Protein AF-A0A832GG91-F1 (afdb_monomer)

Solvent-accessible surface area (backbone atoms only — not comparable to full-atom values): 10116 Å² total; per-residue (Å²): 111,70,68,55,47,52,51,25,51,57,49,51,43,68,73,64,73,60,94,61,96,44,76,65,46,54,53,52,40,51,53,52,28,50,75,66,40,87,62,73,61,72,77,40,52,59,66,40,55,54,47,50,43,92,76,73,43,61,45,60,70,67,46,59,75,68,55,59,96,69,66,67,84,49,48,40,66,34,36,46,71,49,62,41,89,87,80,67,51,49,42,58,61,51,51,50,30,49,70,70,72,65,59,45,76,65,44,57,63,59,48,61,80,40,52,47,79,42,45,42,71,53,51,58,47,35,45,74,71,54,44,28,42,78,54,87,94,41,39,30,58,63,48,78,77,38,44,40,90,98,78,42,80,53,56,100,84,59,79,73,88,70,74,84,84,84,129

Mean predicted aligned error: 11.35 Å

pLDDT: mean 84.92, std 13.73, range [31.11, 96.38]

Foldseek 3Di:
DVVLLVVLVVVLCVVVVDDDPDPVSVVSSVVSSLVPPPCNCVLVCCVAAVVCVVVVRHNVPSSVVPDDPDDCVQKAKEFEWDQDPVPRDTLVVLLVCLLVVNDDPVSVVVSVVRIDMDGPVVLVVCVVVVQWDDRDPHIYGDDPQQQDPPPGGDDPVDDPPDPDDDD

Secondary structure (DSSP, 8-state):
-HHHHHHHHHHHHHHHSS---SHHHHHHHHHHHHHH-TTTTTT-HIIIIITTGGGT---HHHHHHH--SS-GGGEEEEEPP-B-TTT--BHHHHHHHHHTT---HHHHHHHGGGEEEEEHHHHHHHHHTTSEEEETTEEEE-SGGGEETTTEE--TTS--SS-----

Sequence (167 aa):
MLRKAADATAELLRTRGELRLDPEFYTDYFTAYYRRINTFDAANFQERLVHGAEEFSFAFRSFADEFRIVDE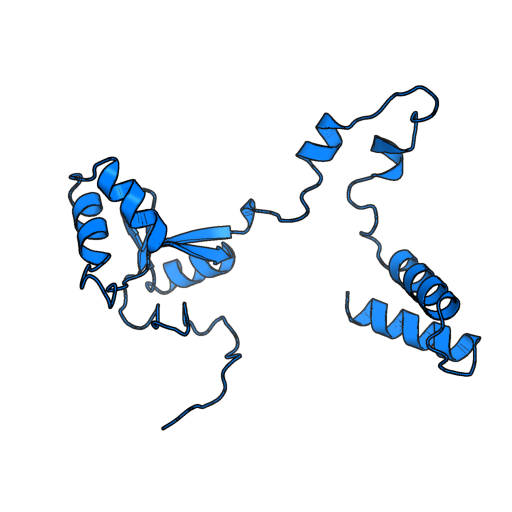RVHESVVVWYTDPVTGFDSRTLIEEIRCGRDTYKTWRMLQRYVVTLYRSEVEQLARSGYIERCGSLWVQAIEQLYVPGVGVQFDGQGSWFGDFVV

Radius of gyration: 24.22 Å; Cα contacts (8 Å, |Δi|>4): 155; chains: 1; bounding box: 61×37×61 Å

Structure (mmCIF, N/CA/C/O backbone):
data_AF-A0A832GG91-F1
#
_entry.id   AF-A0A832GG91-F1
#
loop_
_atom_site.group_PDB
_atom_site.id
_atom_site.type_symbol
_atom_site.label_atom_id
_atom_site.label_alt_id
_atom_site.label_comp_id
_atom_site.label_asym_id
_atom_site.label_entity_id
_atom_site.label_seq_id
_atom_site.pdbx_PDB_ins_code
_atom_site.Cartn_x
_atom_site.Cartn_y
_atom_site.Cartn_z
_atom_site.occupancy
_atom_site.B_iso_or_equiv
_atom_site.auth_seq_id
_atom_site.auth_comp_id
_atom_site.auth_asym_id
_atom_site.auth_atom_id
_atom_site.pdbx_PDB_model_num
ATOM 1 N N . MET A 1 1 ? -9.955 -9.566 12.333 1.00 68.69 1 MET A N 1
ATOM 2 C CA . MET A 1 1 ? -10.842 -8.394 12.509 1.00 68.69 1 MET A CA 1
ATOM 3 C C . MET A 1 1 ? -12.298 -8.721 12.180 1.00 68.69 1 MET A C 1
ATOM 5 O O . MET A 1 1 ? -13.129 -8.584 13.065 1.00 68.69 1 MET A O 1
ATOM 9 N N . LEU A 1 2 ? -12.601 -9.264 10.992 1.00 81.81 2 LEU A N 1
ATOM 10 C CA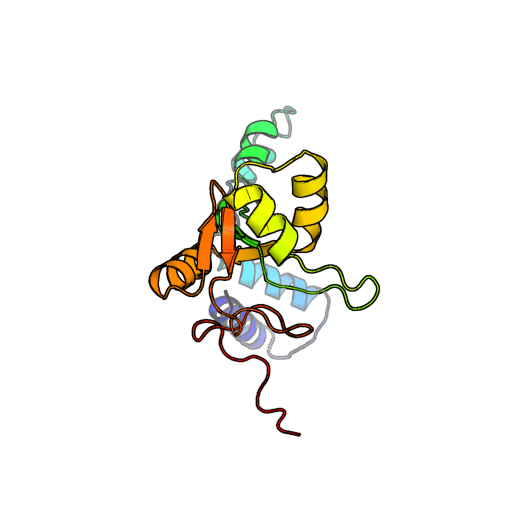 . LEU A 1 2 ? -13.981 -9.525 10.534 1.00 81.81 2 LEU A CA 1
ATOM 11 C C . LEU A 1 2 ? -14.844 -10.391 11.473 1.00 81.81 2 LEU A C 1
ATOM 13 O O . LEU A 1 2 ? -15.999 -10.063 11.711 1.00 81.81 2 LEU A O 1
ATOM 17 N N . ARG A 1 3 ? -14.283 -11.446 12.081 1.00 86.25 3 ARG A N 1
ATOM 18 C CA . ARG A 1 3 ? -15.021 -12.274 13.056 1.00 86.25 3 ARG A CA 1
ATOM 19 C C . ARG A 1 3 ? -15.479 -11.473 14.282 1.00 86.25 3 ARG A C 1
ATOM 21 O O . ARG A 1 3 ? -16.630 -11.556 14.673 1.00 86.25 3 ARG A O 1
ATOM 28 N N . LYS A 1 4 ? -14.596 -10.629 14.826 1.00 87.06 4 LYS A N 1
ATOM 29 C CA . LYS A 1 4 ? -14.893 -9.790 15.998 1.00 87.06 4 LYS A CA 1
ATOM 30 C C . LYS A 1 4 ? -15.956 -8.730 15.695 1.00 87.06 4 LYS A C 1
ATOM 32 O O . LYS A 1 4 ? -16.721 -8.377 16.585 1.00 87.06 4 LYS A O 1
ATOM 37 N N . ALA A 1 5 ? -15.996 -8.239 14.455 1.00 86.75 5 ALA A N 1
ATOM 38 C CA . ALA A 1 5 ? -17.037 -7.331 13.980 1.00 86.75 5 ALA A CA 1
ATOM 39 C C . ALA A 1 5 ? -18.399 -8.038 13.951 1.00 86.75 5 ALA A C 1
ATOM 41 O O . ALA A 1 5 ? -19.352 -7.550 14.551 1.00 86.75 5 ALA A O 1
ATOM 42 N N . ALA A 1 6 ? -18.458 -9.233 13.351 1.00 89.56 6 ALA A N 1
ATOM 43 C CA . ALA A 1 6 ? -19.676 -10.041 13.312 1.00 89.56 6 ALA A CA 1
ATOM 44 C C . ALA A 1 6 ? -20.199 -10.379 14.720 1.00 89.56 6 ALA A C 1
ATOM 46 O O . ALA A 1 6 ? -21.392 -10.236 14.985 1.00 89.56 6 ALA A O 1
ATOM 47 N N . ASP A 1 7 ? -19.306 -10.749 15.642 1.00 90.44 7 ASP A N 1
ATOM 48 C CA . ASP A 1 7 ? -19.670 -11.054 17.030 1.00 90.44 7 ASP A CA 1
ATOM 49 C C . ASP A 1 7 ? -20.245 -9.828 17.762 1.00 90.44 7 ASP A C 1
ATOM 51 O O . ASP A 1 7 ? -21.229 -9.954 18.496 1.00 90.44 7 ASP A O 1
ATOM 55 N N . ALA A 1 8 ? -19.667 -8.638 17.546 1.00 90.25 8 ALA A N 1
ATOM 56 C CA . ALA A 1 8 ? -20.158 -7.388 18.128 1.00 90.25 8 ALA A CA 1
ATOM 57 C C . ALA A 1 8 ? -21.557 -7.025 17.601 1.00 90.25 8 ALA A C 1
ATOM 59 O O . ALA A 1 8 ? -22.431 -6.655 18.384 1.00 90.25 8 ALA A O 1
ATOM 60 N N . THR A 1 9 ? -21.810 -7.198 16.298 1.00 89.06 9 THR A N 1
ATOM 61 C CA . THR A 1 9 ? -23.151 -7.006 15.721 1.00 89.06 9 THR A CA 1
ATOM 62 C C . THR A 1 9 ? -24.154 -8.008 16.292 1.00 89.06 9 THR A C 1
ATOM 64 O O . THR A 1 9 ? -25.250 -7.622 16.696 1.00 89.06 9 THR A O 1
ATOM 67 N N . ALA A 1 10 ? -23.786 -9.291 16.368 1.00 89.44 10 ALA A N 1
ATOM 68 C CA . ALA A 1 10 ? -24.662 -10.346 16.874 1.00 89.44 10 ALA A CA 1
ATOM 69 C C . ALA A 1 10 ? -25.007 -10.168 18.361 1.00 89.44 10 ALA A C 1
ATOM 71 O O . ALA A 1 10 ? -26.099 -10.522 18.799 1.00 89.44 10 ALA A O 1
ATOM 72 N N . GLU A 1 11 ? -24.084 -9.650 19.170 1.00 88.81 11 GLU A N 1
ATOM 73 C CA . GLU A 1 11 ? -24.371 -9.251 20.548 1.00 88.81 11 GLU A CA 1
ATOM 74 C C . GLU A 1 11 ? -25.325 -8.057 20.611 1.00 88.81 11 GLU A C 1
ATOM 76 O O . GLU A 1 11 ? -26.329 -8.127 21.315 1.00 88.81 11 GLU A O 1
ATOM 81 N N . LEU A 1 12 ? -25.058 -6.990 19.854 1.00 90.06 12 LEU A N 1
ATOM 82 C CA . LEU A 1 12 ? -25.863 -5.771 19.920 1.00 90.06 12 LEU A CA 1
ATOM 83 C C . LEU A 1 12 ? -27.317 -6.015 19.492 1.00 90.06 12 LEU A C 1
ATOM 85 O O . LEU A 1 12 ? -28.244 -5.529 20.140 1.00 90.06 12 LEU A O 1
ATOM 89 N N . LEU A 1 13 ? -27.517 -6.839 18.459 1.00 89.62 13 LEU A N 1
ATOM 90 C CA . LEU A 1 13 ? -28.841 -7.271 18.009 1.00 89.62 13 LEU A CA 1
ATOM 91 C C . LEU A 1 13 ? -29.586 -8.090 19.070 1.00 89.62 13 LEU A C 1
ATOM 93 O O . LEU A 1 13 ? -30.786 -7.903 19.246 1.00 89.62 13 LEU A O 1
ATOM 97 N N . ARG A 1 14 ? -28.887 -8.965 19.807 1.00 87.06 14 ARG A N 1
ATOM 98 C CA . ARG A 1 14 ? -29.490 -9.738 20.907 1.00 87.06 14 ARG A CA 1
ATOM 99 C C . ARG A 1 14 ? -29.914 -8.850 22.075 1.00 87.06 14 ARG A C 1
ATOM 101 O O . ARG A 1 14 ? -30.919 -9.147 22.709 1.00 87.06 14 ARG A O 1
ATOM 108 N N . THR A 1 15 ? -29.168 -7.783 22.352 1.00 85.06 15 THR A N 1
ATOM 109 C CA . THR A 1 15 ? -29.445 -6.874 23.474 1.00 85.06 15 THR A CA 1
ATOM 110 C C . THR A 1 15 ? -30.546 -5.864 23.153 1.00 85.06 15 THR A C 1
ATOM 112 O O . THR A 1 15 ? -31.405 -5.619 23.994 1.00 85.06 15 THR A O 1
ATOM 115 N N . ARG A 1 16 ? -30.538 -5.271 21.949 1.00 82.06 16 ARG A N 1
ATOM 116 C CA . ARG A 1 16 ? -31.516 -4.241 21.548 1.00 82.06 16 ARG A CA 1
ATOM 117 C C . ARG A 1 16 ? -32.797 -4.813 20.930 1.00 82.06 16 ARG A C 1
ATOM 119 O O . ARG A 1 16 ? -33.813 -4.130 20.932 1.00 82.06 16 ARG A O 1
ATOM 126 N N . GLY A 1 17 ? -32.768 -6.031 20.387 1.00 78.69 17 GLY A N 1
ATOM 127 C CA . GLY A 1 17 ? -33.933 -6.700 19.789 1.00 78.69 17 GLY A CA 1
ATOM 128 C C . GLY A 1 17 ? -34.380 -6.164 18.419 1.00 78.69 17 GLY A C 1
ATOM 129 O O . GLY A 1 17 ? -35.036 -6.892 17.680 1.00 78.69 17 GLY A O 1
ATOM 130 N N . GLU A 1 18 ? -33.993 -4.943 18.039 1.00 81.12 18 GLU A N 1
ATOM 131 C CA . GLU A 1 18 ? -34.276 -4.330 16.736 1.00 81.12 18 GLU A CA 1
ATOM 132 C C . GLU A 1 18 ? -33.010 -3.684 16.143 1.00 81.12 18 GLU A C 1
ATOM 134 O O . GLU A 1 18 ? -32.188 -3.105 16.860 1.00 81.12 18 GLU A O 1
ATOM 139 N N . LEU A 1 19 ? -32.851 -3.769 14.817 1.00 81.69 19 LEU A N 1
ATOM 140 C CA . LEU A 1 19 ? -31.783 -3.090 14.086 1.00 81.69 19 LEU A CA 1
ATOM 141 C C . LEU A 1 19 ? -32.222 -1.666 13.718 1.00 81.69 19 LEU A C 1
ATOM 143 O O . LEU A 1 19 ? -3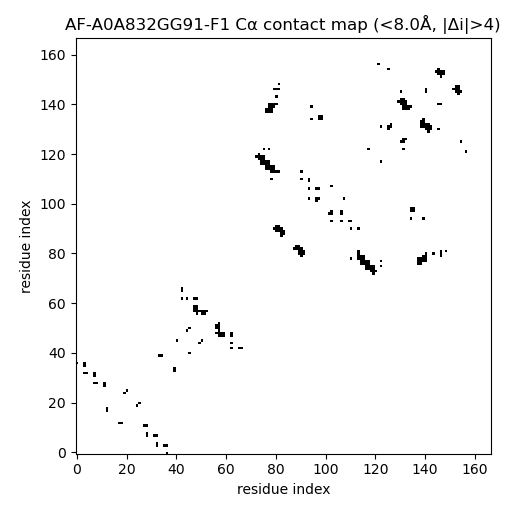2.889 -1.458 12.706 1.00 81.69 19 LEU A O 1
ATOM 147 N N . ARG A 1 20 ? -31.802 -0.681 14.513 1.00 86.25 20 ARG A N 1
ATOM 148 C CA . ARG A 1 20 ? -31.953 0.746 14.194 1.00 86.25 20 ARG A CA 1
ATOM 149 C C . ARG A 1 20 ? -30.577 1.364 13.998 1.00 86.25 20 ARG A C 1
ATOM 151 O O . ARG A 1 20 ? -29.765 1.349 14.911 1.00 86.25 20 ARG A O 1
ATOM 158 N N . LEU A 1 21 ? -30.306 1.887 12.803 1.00 88.69 21 LEU A N 1
ATOM 159 C CA . LEU A 1 21 ? -29.019 2.498 12.446 1.00 88.69 21 LEU A CA 1
ATOM 160 C C . LEU A 1 21 ? -28.948 3.967 12.894 1.00 88.69 21 LEU A C 1
ATOM 162 O O . LEU A 1 21 ? -28.733 4.868 12.084 1.00 88.69 21 LEU A O 1
ATOM 166 N N . ASP A 1 22 ? -29.178 4.204 14.181 1.00 90.69 22 ASP A N 1
ATOM 167 C CA . ASP A 1 22 ? -29.052 5.517 14.815 1.00 90.69 22 ASP A CA 1
ATOM 168 C C . ASP A 1 22 ? -27.624 5.761 15.354 1.00 90.69 22 ASP A C 1
ATOM 170 O O . A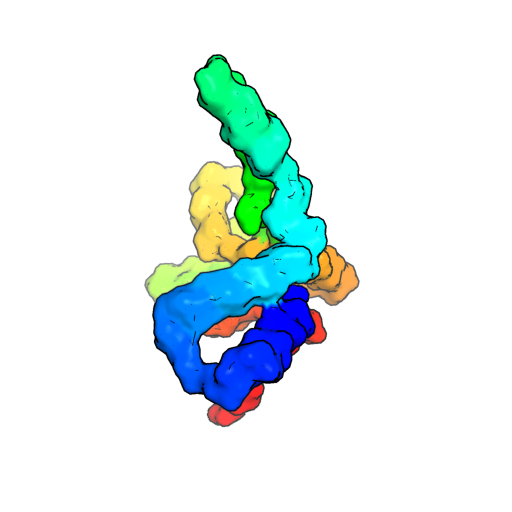SP A 1 22 ? -26.826 4.825 15.471 1.00 90.69 22 ASP A O 1
ATOM 174 N N . PRO A 1 23 ? -27.245 7.018 15.661 1.00 91.75 23 PRO A N 1
ATOM 175 C CA . PRO A 1 23 ? -25.914 7.328 16.193 1.00 91.75 23 PRO A CA 1
ATOM 176 C C . PRO A 1 23 ? -25.545 6.542 17.462 1.00 91.75 23 PRO A C 1
ATOM 178 O O . PRO A 1 23 ? -24.377 6.203 17.667 1.00 91.75 23 PRO A O 1
ATOM 181 N N . GLU A 1 24 ? -26.530 6.218 18.302 1.00 89.94 24 GLU A N 1
ATOM 182 C CA . GLU A 1 24 ? -26.324 5.431 19.520 1.00 89.94 24 GLU A CA 1
ATOM 183 C C . GLU A 1 24 ? -25.966 3.981 19.187 1.00 89.94 24 GLU A C 1
ATOM 185 O O . GLU A 1 24 ? -25.039 3.429 19.776 1.00 89.94 24 GLU A O 1
ATOM 190 N N . PHE A 1 25 ? -26.624 3.380 18.191 1.00 89.88 25 PHE A N 1
ATOM 191 C CA . PHE A 1 25 ? -26.298 2.042 17.705 1.00 89.88 25 PHE A CA 1
ATOM 192 C C . PHE A 1 25 ? -24.852 1.956 17.220 1.00 89.88 25 PHE A C 1
ATOM 194 O O . PHE A 1 25 ? -24.140 1.016 17.574 1.00 89.88 25 PHE A O 1
ATO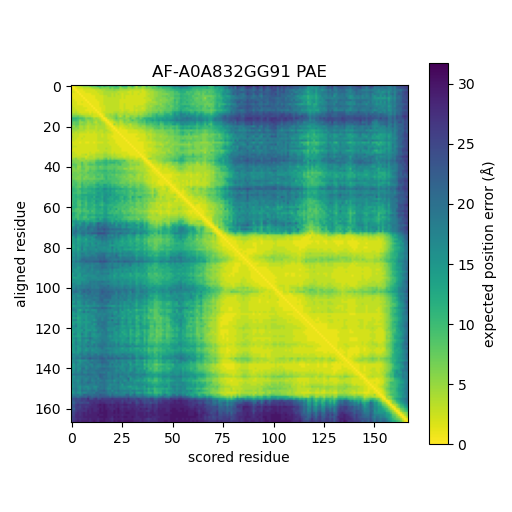M 201 N N . TYR A 1 26 ? -24.387 2.941 16.446 1.00 90.06 26 TYR A N 1
ATOM 202 C CA . TYR A 1 26 ? -22.990 2.973 16.006 1.00 90.06 26 TYR A CA 1
ATOM 203 C C . TYR A 1 26 ? -22.027 3.125 17.184 1.00 90.06 26 TYR A C 1
ATOM 205 O O . TYR A 1 26 ? -21.002 2.442 17.224 1.00 90.06 26 TYR A O 1
ATOM 213 N N . THR A 1 27 ? -22.361 3.973 18.157 1.00 91.62 27 THR A N 1
ATOM 214 C CA . THR A 1 27 ? -21.547 4.174 19.363 1.00 91.62 27 THR A CA 1
ATOM 215 C C . THR A 1 27 ? -21.408 2.873 20.155 1.00 91.62 27 THR A C 1
ATOM 217 O O . THR A 1 27 ? -20.289 2.457 20.470 1.00 91.62 27 THR A O 1
ATOM 220 N N . ASP A 1 28 ? -22.518 2.181 20.411 1.00 90.56 28 ASP A N 1
ATOM 221 C CA . ASP A 1 28 ? -22.525 0.905 21.127 1.00 90.56 28 ASP A CA 1
ATOM 222 C C . ASP A 1 28 ? -21.791 -0.185 20.344 1.00 90.56 28 ASP A C 1
ATOM 224 O O . ASP A 1 28 ? -20.987 -0.927 20.914 1.00 90.56 28 ASP A O 1
ATOM 228 N N . TYR A 1 29 ? -22.015 -0.253 19.029 1.00 91.75 29 TYR A N 1
ATOM 229 C CA . TYR A 1 29 ? -21.339 -1.200 18.151 1.00 91.75 29 TYR A CA 1
ATOM 230 C C . TYR A 1 29 ? -19.822 -1.017 18.199 1.00 91.75 29 TYR A C 1
ATOM 232 O O . TYR A 1 29 ? -19.101 -1.974 18.481 1.00 91.75 29 TYR A O 1
ATOM 240 N N . PHE A 1 30 ? -19.317 0.199 17.965 1.00 91.62 30 PHE A N 1
ATOM 241 C CA . PHE A 1 30 ? -17.876 0.447 17.968 1.00 91.62 30 PHE A CA 1
ATOM 242 C C . PHE A 1 30 ? -17.273 0.276 19.364 1.00 91.62 30 PHE A C 1
ATOM 244 O O . PHE A 1 30 ? -16.177 -0.269 19.479 1.00 91.62 30 PHE A O 1
ATOM 251 N N . THR A 1 31 ? -18.002 0.622 20.428 1.00 89.62 31 THR A N 1
ATOM 252 C CA . THR A 1 31 ? -17.579 0.340 21.807 1.00 89.62 31 THR A CA 1
ATOM 253 C C . THR A 1 31 ? -17.420 -1.164 22.043 1.00 89.62 31 THR A C 1
ATOM 255 O O . THR A 1 31 ? -16.384 -1.617 22.534 1.00 89.62 31 THR A O 1
ATOM 258 N N . ALA A 1 32 ? -18.417 -1.964 21.664 1.00 89.25 32 ALA A N 1
ATOM 259 C CA . ALA A 1 32 ? -18.396 -3.419 21.803 1.00 89.25 32 ALA A CA 1
ATOM 260 C C . ALA A 1 32 ? -17.348 -4.083 20.892 1.00 89.25 32 ALA A C 1
ATOM 262 O O . ALA A 1 32 ? -16.730 -5.082 21.273 1.00 89.25 32 ALA A O 1
ATOM 263 N N . TYR A 1 33 ? -17.133 -3.535 19.697 1.00 90.44 33 TYR A N 1
ATOM 264 C CA . TYR A 1 33 ? -16.148 -4.011 18.734 1.00 90.44 33 TYR A CA 1
ATOM 265 C C . TYR A 1 33 ? -14.719 -3.737 19.208 1.00 90.44 33 TYR A C 1
ATOM 267 O O . TYR A 1 33 ? -13.924 -4.672 19.315 1.00 90.44 33 TYR A O 1
ATOM 275 N N . TYR A 1 34 ? -14.391 -2.490 19.560 1.00 87.75 34 TYR A N 1
ATOM 276 C CA . TYR A 1 34 ? -13.041 -2.122 19.989 1.00 87.75 34 TYR A CA 1
ATOM 277 C C . TYR A 1 34 ? -12.647 -2.774 21.315 1.00 87.75 34 TYR A C 1
ATOM 279 O O . TYR A 1 34 ? -11.509 -3.222 21.434 1.00 87.75 34 TYR A O 1
ATOM 287 N N . ARG A 1 35 ? -13.588 -2.985 22.250 1.00 85.00 35 ARG A N 1
ATOM 288 C CA . ARG A 1 35 ? -13.347 -3.787 23.471 1.00 85.00 35 ARG A CA 1
ATOM 289 C C . ARG A 1 35 ? -12.858 -5.209 23.182 1.00 85.00 35 ARG A C 1
ATOM 291 O O . ARG A 1 35 ? -12.135 -5.785 23.986 1.00 85.00 35 ARG A O 1
ATOM 298 N N . ARG A 1 36 ? -13.247 -5.793 22.046 1.00 85.44 36 ARG A N 1
ATOM 299 C CA . ARG A 1 36 ? -12.821 -7.142 21.633 1.00 85.44 36 ARG A CA 1
ATOM 300 C C . ARG A 1 36 ? -11.497 -7.138 20.882 1.00 85.44 36 ARG A C 1
ATOM 302 O O . ARG A 1 36 ? -10.902 -8.200 20.671 1.00 85.44 36 ARG A O 1
ATOM 309 N N . ILE A 1 37 ? -11.036 -5.987 20.402 1.00 85.56 37 ILE A N 1
ATOM 310 C CA . ILE A 1 37 ? -9.775 -5.877 19.678 1.00 85.56 37 ILE A CA 1
ATOM 311 C C . ILE A 1 37 ? -8.644 -5.754 20.701 1.00 85.56 37 ILE A C 1
ATOM 313 O O . ILE A 1 37 ? -8.293 -4.672 21.144 1.00 85.56 37 ILE A O 1
ATOM 317 N N . ASN A 1 38 ? -8.017 -6.888 21.017 1.00 77.94 38 ASN A N 1
ATOM 318 C CA . ASN A 1 38 ? -6.860 -6.957 21.922 1.00 77.94 38 ASN A CA 1
ATOM 319 C C . ASN A 1 38 ? -5.649 -6.115 21.473 1.00 77.94 38 ASN A C 1
ATOM 321 O O . ASN A 1 38 ? -4.717 -5.936 22.241 1.00 77.94 38 ASN A O 1
ATOM 325 N N . THR A 1 39 ? -5.636 -5.639 20.228 1.00 78.94 39 THR A N 1
ATOM 326 C CA . THR A 1 39 ? -4.569 -4.808 19.655 1.00 78.94 39 THR A CA 1
ATOM 327 C C . THR A 1 39 ? -4.978 -3.342 19.503 1.00 78.94 39 THR A C 1
ATOM 329 O O . THR A 1 39 ? -4.282 -2.604 18.816 1.00 78.94 39 THR A O 1
ATOM 332 N N . PHE A 1 40 ? -6.117 -2.921 20.073 1.00 78.00 40 PHE A N 1
ATOM 333 C CA . PHE A 1 40 ? -6.630 -1.556 19.911 1.00 78.00 40 PHE A CA 1
ATOM 334 C C . PHE A 1 40 ? -5.632 -0.520 20.429 1.00 78.00 40 PHE A C 1
ATOM 336 O O . PHE A 1 40 ? -5.369 0.459 19.741 1.00 78.00 40 PHE A O 1
ATOM 343 N N . ASP A 1 41 ? -5.016 -0.802 21.580 1.00 82.19 41 ASP A N 1
ATOM 344 C CA . ASP A 1 41 ? -3.958 0.024 22.160 1.00 82.19 41 ASP A CA 1
ATOM 345 C C . ASP A 1 41 ? -2.575 -0.647 22.091 1.00 82.19 41 A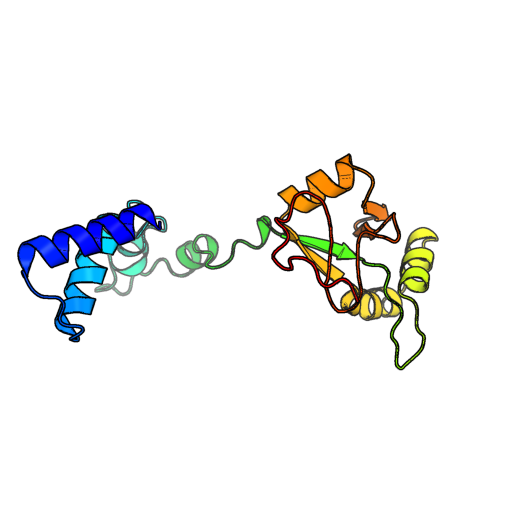SP A C 1
ATOM 347 O O . ASP A 1 41 ? -1.769 -0.566 23.012 1.00 82.19 41 ASP A O 1
ATOM 351 N N . ALA A 1 42 ? -2.280 -1.359 20.996 1.00 81.81 42 ALA A N 1
ATOM 352 C CA . ALA A 1 42 ? -0.986 -2.034 20.833 1.00 81.81 42 ALA A CA 1
ATOM 353 C C . ALA A 1 42 ? 0.215 -1.068 20.893 1.00 81.81 42 ALA A C 1
ATOM 355 O O . ALA A 1 42 ? 1.314 -1.474 21.257 1.00 81.81 42 ALA A O 1
ATOM 356 N N . ALA A 1 43 ? -0.001 0.206 20.553 1.00 80.50 43 ALA A N 1
ATOM 357 C CA . ALA A 1 43 ? 1.007 1.260 20.627 1.00 80.50 43 ALA A CA 1
ATOM 358 C C . ALA A 1 43 ? 1.085 1.953 21.999 1.00 80.50 43 ALA A C 1
ATOM 360 O O . ALA A 1 43 ? 1.886 2.872 22.172 1.00 80.50 43 ALA A O 1
ATOM 361 N N . ASN A 1 44 ? 0.278 1.513 22.970 1.00 86.38 44 ASN A N 1
ATOM 362 C CA . ASN A 1 44 ? 0.242 2.022 24.338 1.00 86.38 44 ASN A CA 1
ATOM 363 C C . ASN A 1 44 ? 0.008 3.547 24.408 1.00 86.38 44 ASN A C 1
ATOM 365 O O . ASN A 1 44 ? 0.701 4.277 25.119 1.00 86.38 44 ASN A O 1
ATOM 369 N N . PHE A 1 45 ? -0.945 4.033 23.612 1.00 87.12 45 PHE A N 1
ATOM 370 C CA . PHE A 1 45 ? -1.367 5.427 23.513 1.00 87.12 45 PHE A CA 1
ATOM 371 C C . PHE A 1 45 ? -1.783 5.991 24.871 1.00 87.12 45 PHE A C 1
ATOM 373 O O . PHE A 1 45 ? -1.382 7.108 25.202 1.00 87.12 45 PHE A O 1
ATOM 380 N N . GLN A 1 46 ? -2.553 5.231 25.663 1.00 87.12 46 GLN A N 1
ATOM 381 C CA . GLN A 1 46 ? -2.978 5.665 26.999 1.00 87.12 46 GLN A CA 1
ATOM 382 C C . GLN A 1 46 ? -1.772 6.031 27.866 1.00 87.12 46 GLN A C 1
ATOM 384 O O . GLN A 1 46 ? -1.690 7.146 28.373 1.00 87.12 46 GLN A O 1
ATOM 389 N N . GLU A 1 47 ? -0.801 5.132 27.970 1.00 86.69 47 GLU A N 1
ATOM 390 C CA . GLU A 1 47 ? 0.384 5.355 28.796 1.00 86.69 47 GLU A CA 1
ATOM 391 C C . GLU A 1 47 ? 1.294 6.453 28.235 1.00 86.69 47 GLU A C 1
ATOM 393 O O . GLU A 1 47 ? 1.858 7.248 28.976 1.00 86.69 47 GLU A O 1
ATOM 398 N N . ARG A 1 48 ? 1.463 6.516 26.911 1.00 86.69 48 ARG A N 1
ATOM 399 C CA . ARG A 1 48 ? 2.469 7.398 26.297 1.00 86.69 48 ARG A CA 1
ATOM 400 C C . ARG A 1 48 ? 2.001 8.833 26.086 1.00 86.69 48 ARG A C 1
ATOM 402 O O . ARG A 1 48 ? 2.844 9.730 26.011 1.00 86.69 48 ARG A O 1
ATOM 409 N N . LEU A 1 49 ? 0.698 9.038 25.904 1.00 88.06 49 LEU A N 1
ATOM 410 C CA . LEU A 1 49 ? 0.135 10.333 25.513 1.00 88.06 49 LEU A CA 1
ATOM 411 C C . LEU A 1 49 ? -0.980 10.838 26.431 1.00 88.06 49 LEU A C 1
ATOM 413 O O . LEU A 1 49 ? -1.251 12.037 26.408 1.00 88.06 49 LEU A O 1
ATOM 417 N N . VAL A 1 50 ? -1.630 9.973 27.216 1.00 88.62 50 VAL A N 1
ATOM 418 C CA . VAL A 1 50 ? -2.690 10.392 28.152 1.00 88.62 50 VAL A CA 1
ATOM 419 C C . VAL A 1 50 ? -2.157 10.476 29.581 1.00 88.62 50 VAL A C 1
ATOM 421 O O . VAL A 1 50 ? -2.452 11.440 30.287 1.00 88.62 50 VAL A O 1
ATOM 424 N N . HIS A 1 51 ? -1.343 9.510 30.010 1.00 86.62 51 HIS A N 1
ATOM 425 C CA . HIS A 1 51 ? -0.695 9.555 31.317 1.00 86.62 51 HIS A CA 1
ATOM 426 C C . HIS A 1 51 ? 0.326 10.707 31.370 1.00 86.62 51 HIS A C 1
ATOM 428 O O . HIS A 1 51 ? 1.201 10.802 30.514 1.00 86.62 51 HIS A O 1
ATOM 434 N N . GLY A 1 52 ? 0.195 11.612 32.346 1.00 81.81 52 GLY A N 1
ATOM 435 C CA . GLY A 1 52 ? 1.052 12.804 32.467 1.00 81.81 52 GLY A CA 1
ATOM 436 C C . GLY A 1 52 ? 0.639 14.001 31.598 1.00 81.81 52 GLY A C 1
ATOM 437 O O . GLY A 1 52 ? 1.286 15.048 31.660 1.00 81.81 52 GLY A O 1
ATOM 438 N N . ALA A 1 53 ? -0.463 13.898 30.843 1.00 86.56 53 ALA A N 1
ATOM 439 C CA . ALA A 1 53 ? -0.970 14.994 30.014 1.00 86.56 53 ALA A CA 1
ATOM 440 C C . ALA A 1 53 ? -1.336 16.248 30.830 1.00 86.56 53 ALA A C 1
ATOM 442 O O . ALA A 1 53 ? -1.132 17.367 30.363 1.00 86.56 53 ALA A O 1
ATOM 443 N N . GLU A 1 54 ? -1.830 16.066 32.060 1.00 89.44 54 GLU A N 1
ATOM 444 C CA . GLU A 1 54 ? -2.142 17.156 33.000 1.00 89.44 54 GLU A CA 1
ATOM 445 C C . GLU A 1 54 ? -0.894 17.965 33.397 1.00 89.44 54 GLU A C 1
ATOM 447 O O . GLU A 1 54 ? -0.985 19.156 33.686 1.00 89.44 54 GLU A O 1
ATOM 452 N N . GLU A 1 55 ? 0.280 17.335 33.345 1.00 91.38 55 GLU A N 1
ATOM 453 C CA . GLU A 1 55 ? 1.586 17.934 33.640 1.00 91.38 55 GLU A CA 1
ATOM 454 C C . GLU A 1 55 ? 2.341 18.346 32.364 1.00 91.38 55 GLU A C 1
ATOM 456 O O . GLU A 1 55 ? 3.519 18.697 32.417 1.00 91.38 55 GLU A O 1
ATOM 461 N N . PHE A 1 56 ? 1.681 18.300 31.201 1.00 85.81 56 PHE A N 1
ATOM 462 C CA . PHE A 1 56 ? 2.282 18.523 29.882 1.00 85.81 56 PHE A CA 1
ATOM 463 C C . PHE A 1 56 ? 3.451 17.577 29.546 1.00 85.81 56 PHE A C 1
ATOM 465 O O . PHE A 1 56 ? 4.308 17.898 28.718 1.00 85.81 56 PHE A O 1
ATOM 472 N N . SER A 1 57 ? 3.478 16.391 30.156 1.00 87.00 57 SER A N 1
ATOM 473 C CA . SER A 1 57 ? 4.468 15.352 29.881 1.00 87.00 57 SER A CA 1
ATOM 474 C C . SER A 1 57 ? 3.936 14.402 28.810 1.00 87.00 57 SER A C 1
ATOM 476 O O . SER A 1 57 ? 3.063 13.580 29.072 1.00 87.00 57 SER A O 1
ATOM 478 N N . PHE A 1 58 ? 4.453 14.521 27.584 1.00 86.81 58 PHE A N 1
ATOM 479 C CA . PHE A 1 58 ? 4.028 13.706 26.443 1.00 86.81 58 PHE A CA 1
ATOM 480 C C . PHE A 1 58 ? 5.222 13.032 25.768 1.00 86.81 58 PHE A C 1
ATOM 482 O O . PHE A 1 58 ? 6.177 13.696 25.355 1.00 86.81 58 PHE A O 1
ATOM 489 N N . ALA A 1 59 ? 5.139 11.722 25.536 1.00 86.75 59 ALA A N 1
ATOM 490 C CA . ALA A 1 59 ? 6.168 10.971 24.820 1.00 86.75 59 ALA A CA 1
ATOM 491 C C . ALA A 1 59 ? 5.994 11.037 23.287 1.00 86.75 59 ALA A C 1
ATOM 493 O O . ALA A 1 59 ? 6.116 10.020 22.604 1.00 86.75 59 ALA A O 1
ATOM 494 N N . PHE A 1 60 ? 5.716 12.221 22.719 1.00 87.62 60 PHE A N 1
ATOM 495 C CA . PHE A 1 60 ? 5.380 12.374 21.292 1.00 87.62 60 PHE A CA 1
ATOM 496 C C . PHE A 1 60 ? 6.423 11.781 20.346 1.00 87.62 60 PHE A C 1
ATOM 498 O O . PHE A 1 60 ? 6.055 11.094 19.399 1.00 87.62 60 PHE A O 1
ATOM 505 N N . ARG A 1 61 ? 7.717 12.024 20.599 1.00 85.88 61 ARG A N 1
ATOM 506 C CA . ARG A 1 61 ? 8.801 11.515 19.743 1.00 85.88 61 ARG A CA 1
ATOM 507 C C . ARG A 1 61 ? 8.808 9.986 19.719 1.00 85.88 61 ARG A C 1
ATOM 509 O O . ARG A 1 61 ? 8.675 9.398 18.655 1.00 85.88 61 ARG A O 1
ATOM 516 N N . SER A 1 62 ? 8.879 9.359 20.891 1.00 83.81 62 SER A N 1
ATOM 517 C CA . SER A 1 62 ? 8.904 7.897 21.011 1.00 83.81 62 SER A CA 1
ATOM 518 C C . SER A 1 62 ? 7.622 7.253 20.480 1.00 83.81 62 SER A C 1
ATOM 520 O O . SER A 1 62 ? 7.667 6.189 19.873 1.00 83.81 62 SER A O 1
ATOM 522 N N . PHE A 1 63 ? 6.467 7.893 20.688 1.00 86.44 63 PHE A N 1
ATOM 523 C CA . PHE A 1 63 ? 5.201 7.420 20.135 1.00 86.44 63 PHE A CA 1
ATOM 524 C C . PHE A 1 63 ? 5.181 7.503 18.604 1.00 86.44 63 PHE A C 1
ATOM 526 O O . PHE A 1 63 ? 4.791 6.535 17.965 1.00 86.44 63 PHE A O 1
ATOM 533 N N . ALA A 1 64 ? 5.641 8.606 18.008 1.00 84.31 64 ALA A N 1
ATOM 534 C CA . ALA A 1 64 ? 5.681 8.778 16.555 1.00 84.31 64 ALA A CA 1
ATOM 535 C C . ALA A 1 64 ? 6.655 7.814 15.854 1.00 84.31 64 ALA A C 1
ATOM 537 O O . ALA A 1 64 ? 6.384 7.377 14.738 1.00 84.31 64 ALA A O 1
ATOM 538 N N . ASP A 1 65 ? 7.766 7.455 16.503 1.00 81.12 65 ASP A N 1
ATOM 539 C CA . ASP A 1 65 ? 8.745 6.522 15.932 1.00 81.12 65 ASP A CA 1
ATOM 540 C C . ASP A 1 65 ? 8.213 5.074 15.869 1.00 81.12 65 ASP A C 1
ATOM 542 O O . ASP A 1 65 ? 8.527 4.322 14.935 1.00 81.12 65 ASP A O 1
ATOM 546 N N . GLU A 1 66 ? 7.397 4.683 16.853 1.00 79.88 66 GLU A N 1
ATOM 547 C CA . GLU A 1 66 ? 6.857 3.326 16.996 1.00 79.88 66 GLU A CA 1
ATOM 548 C C . GLU A 1 66 ? 5.472 3.152 16.362 1.00 79.88 66 GLU A C 1
ATOM 550 O O . GLU A 1 66 ? 5.186 2.105 15.778 1.00 79.88 66 GLU A O 1
ATOM 555 N N . PHE A 1 67 ? 4.607 4.165 16.444 1.00 80.12 67 PHE A N 1
ATOM 556 C CA . PHE A 1 67 ? 3.266 4.115 15.878 1.00 80.12 67 PHE A CA 1
ATOM 557 C C . PHE A 1 67 ? 3.300 4.407 14.379 1.00 80.12 67 PHE A C 1
ATOM 559 O O . PHE A 1 67 ? 3.372 5.554 13.939 1.00 80.12 67 PHE A O 1
ATOM 566 N N . ARG A 1 68 ? 3.202 3.347 13.575 1.00 70.31 68 ARG A N 1
ATOM 567 C CA . ARG A 1 68 ? 3.120 3.439 12.115 1.00 70.31 68 ARG A CA 1
ATOM 568 C C . ARG A 1 68 ? 1.750 2.981 11.644 1.00 70.31 68 ARG A C 1
ATOM 570 O O . ARG A 1 68 ? 1.403 1.814 11.791 1.00 70.31 68 ARG A O 1
ATOM 577 N N . ILE A 1 69 ? 0.984 3.899 11.055 1.00 69.88 69 ILE A N 1
ATOM 578 C CA . ILE A 1 69 ? -0.310 3.575 10.429 1.00 69.88 69 ILE A CA 1
ATOM 579 C C . ILE A 1 69 ? -0.096 2.660 9.214 1.00 69.88 69 ILE A C 1
ATOM 581 O O . ILE A 1 69 ? -0.863 1.726 8.996 1.00 69.88 69 ILE A O 1
ATOM 585 N N . VAL A 1 70 ? 0.966 2.915 8.446 1.00 67.12 70 VAL A N 1
ATOM 586 C CA . VAL A 1 70 ? 1.405 2.090 7.318 1.00 67.12 70 VAL A CA 1
ATOM 587 C C . VAL A 1 70 ? 2.818 1.609 7.622 1.00 67.12 70 VAL A C 1
ATOM 589 O O . VAL A 1 70 ? 3.720 2.423 7.821 1.00 67.12 70 VAL A O 1
ATOM 592 N N . ASP A 1 71 ? 3.022 0.295 7.690 1.00 66.94 71 ASP A N 1
ATOM 593 C CA . ASP A 1 71 ? 4.365 -0.254 7.860 1.00 66.94 71 ASP A CA 1
ATOM 594 C C . ASP A 1 71 ? 5.076 -0.318 6.507 1.00 66.94 71 ASP A C 1
ATOM 596 O O . ASP A 1 71 ? 4.978 -1.299 5.783 1.00 66.94 71 ASP A O 1
ATOM 600 N N . GLU A 1 72 ? 5.818 0.727 6.148 1.00 64.75 72 GLU A N 1
ATOM 601 C CA . GLU A 1 72 ? 6.587 0.762 4.895 1.00 64.75 72 GLU A CA 1
ATOM 602 C C . GLU A 1 72 ? 7.624 -0.374 4.783 1.00 64.75 72 GLU A C 1
ATOM 604 O O . GLU A 1 72 ? 8.055 -0.701 3.681 1.00 64.75 72 GLU A O 1
ATOM 609 N N . ARG A 1 73 ? 8.004 -1.033 5.893 1.00 67.50 73 ARG A N 1
ATOM 610 C CA . ARG A 1 73 ? 8.966 -2.155 5.884 1.00 67.50 73 ARG A CA 1
ATOM 611 C C . ARG A 1 73 ? 8.425 -3.404 5.203 1.00 67.50 73 ARG A C 1
ATOM 613 O O . ARG A 1 73 ? 9.202 -4.297 4.864 1.00 67.50 73 ARG A O 1
ATOM 620 N N . VAL A 1 74 ? 7.107 -3.492 5.045 1.00 80.00 74 VAL A N 1
ATOM 621 C CA . VAL A 1 74 ? 6.468 -4.622 4.374 1.00 80.00 74 VAL A CA 1
ATOM 622 C C . VAL A 1 74 ? 6.437 -4.445 2.865 1.00 80.00 74 VAL A C 1
ATOM 624 O O . VAL A 1 74 ? 5.933 -5.338 2.200 1.00 80.00 74 VAL A O 1
ATOM 627 N N . HIS A 1 75 ? 6.955 -3.341 2.325 1.00 86.69 75 HIS A N 1
ATOM 628 C CA . HIS A 1 75 ? 6.878 -3.019 0.910 1.00 86.69 75 HIS A CA 1
ATOM 629 C C . HIS A 1 75 ? 8.260 -2.889 0.267 1.00 86.69 75 HIS A C 1
ATOM 631 O O . HIS A 1 75 ? 9.186 -2.328 0.847 1.00 86.69 75 HIS A O 1
ATOM 637 N N . GLU A 1 76 ? 8.387 -3.383 -0.961 1.00 91.81 76 GLU A N 1
ATOM 638 C CA . GLU A 1 76 ? 9.592 -3.263 -1.777 1.00 91.81 76 GLU A CA 1
ATOM 639 C C . GLU A 1 76 ? 9.248 -2.782 -3.190 1.00 91.81 76 GLU A C 1
ATOM 641 O O . GLU A 1 76 ? 8.183 -3.073 -3.740 1.00 91.81 76 GLU A O 1
ATOM 646 N N . SER A 1 77 ? 10.178 -2.026 -3.769 1.00 93.56 77 SER A N 1
ATOM 647 C CA . SER A 1 77 ? 10.052 -1.444 -5.102 1.00 93.56 77 SER A CA 1
ATOM 648 C C . SER A 1 77 ? 10.552 -2.410 -6.170 1.00 93.56 77 SER A C 1
ATOM 650 O O . SER A 1 77 ? 11.697 -2.865 -6.110 1.00 93.56 77 SER A O 1
ATOM 652 N N . VAL A 1 78 ? 9.725 -2.654 -7.183 1.00 95.31 78 VAL A N 1
ATOM 653 C CA . VAL A 1 78 ? 10.062 -3.450 -8.367 1.00 95.31 78 VAL A CA 1
ATOM 654 C C . VAL A 1 78 ? 9.929 -2.579 -9.610 1.00 95.31 78 VAL A C 1
ATOM 656 O O . VAL A 1 78 ? 8.925 -1.897 -9.796 1.00 95.31 78 VAL A O 1
ATOM 659 N N . VAL A 1 79 ? 10.942 -2.588 -10.471 1.00 96.38 79 VAL A N 1
ATOM 660 C CA . VAL A 1 79 ? 10.896 -1.917 -11.773 1.00 96.38 79 VAL A CA 1
ATOM 661 C C . VAL A 1 79 ? 10.238 -2.842 -12.791 1.00 96.38 79 VAL A C 1
ATOM 663 O O . VAL A 1 79 ? 10.682 -3.977 -12.977 1.00 96.38 79 VAL A O 1
ATOM 666 N N . VAL A 1 80 ? 9.212 -2.344 -13.477 1.00 96.06 80 VAL A N 1
ATOM 667 C CA . VAL A 1 80 ? 8.464 -3.097 -14.493 1.00 96.06 80 VAL A CA 1
ATOM 668 C C . VAL A 1 80 ? 8.844 -2.683 -15.908 1.00 96.06 80 VAL A C 1
ATOM 670 O O . VAL A 1 80 ? 9.312 -1.565 -16.162 1.00 96.06 80 VAL A O 1
ATOM 673 N N . TRP A 1 81 ? 8.634 -3.594 -16.850 1.00 95.19 81 TRP A N 1
ATOM 674 C CA . TRP A 1 81 ? 8.776 -3.306 -18.270 1.00 95.19 81 TRP A CA 1
ATOM 675 C C . TRP A 1 81 ? 7.523 -2.598 -18.761 1.00 95.19 81 TRP A C 1
ATOM 677 O O . TRP A 1 81 ? 6.422 -3.142 -18.712 1.00 95.19 81 TRP A O 1
ATOM 687 N N . TYR A 1 82 ? 7.691 -1.360 -19.208 1.00 94.56 82 TYR A N 1
ATOM 688 C CA . TYR A 1 82 ? 6.589 -0.552 -19.693 1.00 94.56 82 TYR A CA 1
ATOM 689 C C . TYR A 1 82 ? 7.076 0.417 -20.761 1.00 94.56 82 TYR A C 1
ATOM 691 O O . TYR A 1 82 ? 8.057 1.142 -20.573 1.00 94.56 82 TYR A O 1
ATOM 699 N N . THR A 1 83 ? 6.345 0.448 -21.869 1.00 94.19 83 THR A N 1
ATOM 700 C CA . THR A 1 83 ? 6.534 1.424 -22.936 1.00 94.19 83 THR A CA 1
ATOM 701 C C . THR A 1 83 ? 5.470 2.501 -22.804 1.00 94.19 83 THR A C 1
ATOM 703 O O . THR A 1 83 ? 4.275 2.220 -22.842 1.00 94.19 83 THR A O 1
ATOM 706 N N . ASP A 1 84 ? 5.904 3.747 -22.637 1.00 90.19 84 ASP A N 1
ATOM 707 C CA . ASP A 1 84 ? 5.012 4.898 -22.563 1.00 90.19 84 ASP A CA 1
ATOM 708 C C . ASP A 1 84 ? 4.297 5.073 -23.921 1.00 90.19 84 ASP A C 1
ATOM 710 O O . ASP A 1 84 ? 4.966 5.287 -24.933 1.00 90.19 84 ASP A O 1
ATOM 714 N N . PRO A 1 85 ? 2.955 4.982 -23.982 1.00 89.69 85 PRO A N 1
ATOM 715 C CA . PRO A 1 85 ? 2.224 4.979 -25.249 1.00 89.69 85 PRO A CA 1
ATOM 716 C C . PRO A 1 85 ? 2.222 6.345 -25.948 1.00 89.69 85 PRO A C 1
ATOM 718 O O . PRO A 1 85 ? 1.924 6.418 -27.136 1.00 89.69 85 PRO A O 1
ATOM 721 N N . VAL A 1 86 ? 2.539 7.428 -25.229 1.00 90.38 86 VAL A N 1
ATOM 722 C CA . VAL A 1 86 ? 2.563 8.792 -25.778 1.00 90.38 86 VAL A CA 1
ATOM 723 C C . VAL A 1 86 ? 3.939 9.111 -26.350 1.00 90.38 86 VAL A C 1
ATOM 725 O O . VAL A 1 86 ? 4.053 9.665 -27.439 1.00 90.38 86 VAL A O 1
ATOM 728 N N . THR A 1 87 ? 4.992 8.778 -25.607 1.00 90.44 87 THR A N 1
ATOM 729 C CA . THR A 1 87 ? 6.377 9.114 -25.978 1.00 90.44 87 THR A CA 1
ATOM 730 C C . THR A 1 87 ? 7.104 7.983 -26.702 1.00 90.44 87 THR A C 1
ATOM 732 O O . THR A 1 87 ? 8.158 8.222 -27.287 1.00 90.44 87 THR A O 1
ATOM 735 N N . GLY A 1 88 ? 6.577 6.756 -26.653 1.00 91.69 88 GLY A N 1
ATOM 736 C CA . GLY A 1 88 ? 7.232 5.546 -27.154 1.00 91.69 88 GLY A CA 1
ATOM 737 C C . GLY A 1 88 ? 8.435 5.100 -26.315 1.00 91.69 88 GLY A C 1
ATOM 738 O O . GLY A 1 88 ? 9.169 4.208 -26.730 1.00 91.69 88 GLY A O 1
ATOM 739 N N . PHE A 1 89 ? 8.678 5.726 -25.159 1.00 92.62 89 PHE A N 1
ATOM 740 C CA . PHE A 1 89 ? 9.858 5.449 -24.346 1.00 92.62 89 PHE A CA 1
ATOM 741 C C . PHE A 1 89 ? 9.708 4.138 -23.569 1.00 92.62 89 PHE A C 1
ATOM 743 O O . PHE A 1 89 ? 8.754 3.970 -22.810 1.00 92.62 89 PHE A O 1
ATOM 750 N N . ASP A 1 90 ? 10.681 3.239 -23.718 1.00 94.19 90 ASP A N 1
ATOM 751 C CA . ASP A 1 90 ? 10.708 1.927 -23.071 1.00 94.19 90 ASP A CA 1
ATOM 752 C C . ASP A 1 90 ? 11.583 1.937 -21.809 1.00 94.19 90 ASP A C 1
ATOM 754 O O . ASP A 1 90 ? 12.780 2.253 -21.868 1.00 94.19 90 ASP A O 1
ATOM 758 N N . SER A 1 91 ? 10.999 1.551 -20.669 1.00 94.25 91 SER A N 1
ATOM 759 C CA . SER A 1 91 ? 11.696 1.457 -19.383 1.00 94.25 91 SER A CA 1
ATOM 760 C C . SER A 1 91 ? 12.896 0.503 -19.410 1.00 94.25 91 SER A C 1
ATOM 762 O O . SER A 1 91 ? 13.863 0.730 -18.675 1.00 94.25 91 SER A O 1
ATOM 764 N N . ARG A 1 92 ? 12.903 -0.499 -20.303 1.00 94.62 92 ARG A N 1
ATOM 765 C CA . ARG A 1 92 ? 14.035 -1.423 -20.504 1.00 94.62 92 ARG A CA 1
ATOM 766 C C . ARG A 1 92 ? 15.326 -0.695 -20.866 1.00 94.62 92 ARG A C 1
ATOM 768 O O . ARG A 1 92 ? 16.396 -1.109 -20.437 1.00 94.62 92 ARG A O 1
ATOM 775 N N . THR A 1 93 ? 15.232 0.441 -21.553 1.00 94.81 93 THR A N 1
ATOM 776 C CA . THR A 1 93 ? 16.397 1.272 -21.893 1.00 94.81 93 THR A CA 1
ATOM 777 C C . THR A 1 93 ? 17.107 1.795 -20.639 1.00 94.81 93 THR A C 1
ATOM 779 O O . THR A 1 93 ? 18.332 1.773 -20.567 1.00 94.81 93 THR A O 1
ATOM 782 N N . LEU A 1 94 ? 16.344 2.212 -19.620 1.00 94.25 94 LEU A N 1
ATOM 783 C CA . LEU A 1 94 ? 16.891 2.700 -18.345 1.00 94.25 94 LEU A CA 1
ATOM 784 C C . LEU A 1 94 ? 17.478 1.560 -17.510 1.00 94.25 94 LEU A C 1
ATOM 786 O O . LEU A 1 94 ? 18.510 1.729 -16.865 1.00 94.25 94 LEU A O 1
ATOM 790 N N . ILE A 1 95 ? 16.827 0.394 -17.530 1.00 93.94 95 ILE A N 1
ATOM 791 C CA . ILE A 1 95 ? 17.329 -0.817 -16.870 1.00 93.94 95 ILE A CA 1
ATOM 792 C C . ILE A 1 95 ? 18.691 -1.203 -17.459 1.00 93.94 95 ILE A C 1
ATOM 794 O O . ILE A 1 95 ? 19.621 -1.500 -16.712 1.00 93.94 95 ILE A O 1
ATOM 798 N N . GLU A 1 96 ? 18.835 -1.144 -18.783 1.00 93.94 96 GLU A N 1
ATOM 799 C CA . GLU A 1 96 ? 20.078 -1.503 -19.465 1.00 93.94 96 GLU A CA 1
ATOM 800 C C . GLU A 1 96 ? 21.211 -0.500 -19.191 1.00 93.94 96 GLU A C 1
ATOM 802 O O . GLU A 1 96 ? 22.372 -0.893 -19.048 1.00 93.94 96 GLU A O 1
ATOM 807 N N . GLU A 1 97 ? 20.891 0.794 -19.056 1.00 93.12 97 GLU A N 1
ATOM 808 C CA . GLU A 1 97 ? 21.844 1.813 -18.591 1.00 93.12 97 GLU A CA 1
ATOM 809 C C . GLU A 1 97 ? 22.407 1.461 -17.209 1.00 93.12 97 GLU A C 1
ATOM 811 O O . GLU A 1 97 ? 23.627 1.462 -17.036 1.00 93.12 97 GLU A O 1
ATOM 816 N N . ILE A 1 98 ? 21.539 1.095 -16.259 1.00 92.38 98 ILE A N 1
ATOM 817 C CA . ILE A 1 98 ? 21.932 0.690 -14.899 1.00 92.38 98 ILE A CA 1
ATOM 818 C C . ILE A 1 98 ? 22.756 -0.599 -14.935 1.00 92.38 98 ILE A C 1
ATOM 820 O O . ILE A 1 98 ? 23.801 -0.688 -14.294 1.00 92.38 98 ILE A O 1
ATOM 824 N N . ARG A 1 99 ? 22.328 -1.591 -15.721 1.00 91.75 99 ARG A N 1
ATOM 825 C CA . ARG A 1 99 ? 23.018 -2.883 -15.861 1.00 91.75 99 ARG A CA 1
ATOM 826 C C . ARG A 1 99 ? 24.447 -2.722 -16.377 1.00 91.75 99 ARG A C 1
ATOM 828 O O . ARG A 1 99 ? 25.351 -3.432 -15.949 1.00 91.75 99 ARG A O 1
ATOM 835 N N . CYS A 1 100 ? 24.649 -1.764 -17.275 1.00 92.25 100 CYS A N 1
ATOM 836 C CA . CYS A 1 100 ? 25.952 -1.430 -17.832 1.00 92.25 100 CYS A CA 1
ATOM 837 C C . CYS A 1 100 ? 26.769 -0.431 -16.987 1.00 92.25 100 CYS A C 1
ATOM 839 O O . CYS A 1 100 ? 27.859 -0.052 -17.419 1.00 92.25 100 CYS A O 1
ATOM 841 N N . GLY A 1 101 ? 26.253 0.043 -15.846 1.00 89.94 101 GLY A N 1
ATOM 842 C CA . GLY A 1 101 ? 26.905 1.062 -15.011 1.00 89.94 101 GLY A CA 1
ATOM 843 C C . GLY A 1 101 ? 27.040 2.431 -15.689 1.00 89.94 101 GLY A C 1
ATOM 844 O O . GLY A 1 101 ? 27.991 3.164 -15.426 1.00 89.94 101 GLY A O 1
ATOM 845 N N . ARG A 1 102 ? 26.129 2.754 -16.616 1.00 90.31 102 ARG A N 1
ATOM 846 C CA . ARG A 1 102 ? 26.044 4.051 -17.313 1.00 90.31 102 ARG A CA 1
ATOM 847 C C . ARG A 1 102 ? 24.912 4.924 -16.768 1.00 90.31 102 ARG A C 1
ATOM 849 O O . ARG A 1 102 ? 24.502 5.880 -17.424 1.00 90.31 102 ARG A O 1
ATOM 856 N N . ASP A 1 103 ? 24.375 4.580 -15.606 1.00 89.38 103 ASP A N 1
ATOM 857 C CA . ASP A 1 103 ? 23.282 5.304 -14.990 1.00 89.38 103 ASP A CA 1
ATOM 858 C C . ASP A 1 103 ? 23.701 6.714 -14.569 1.00 89.38 103 ASP A C 1
ATOM 860 O O . ASP A 1 103 ? 24.805 6.985 -14.099 1.00 89.38 103 ASP A O 1
ATOM 864 N N . THR A 1 104 ? 22.775 7.646 -14.758 1.00 92.75 104 THR A N 1
ATOM 865 C CA . THR A 1 104 ? 22.927 9.043 -14.359 1.00 92.75 104 THR A CA 1
ATOM 866 C C . THR A 1 104 ? 21.803 9.435 -13.411 1.00 92.75 104 THR A C 1
ATOM 868 O O . THR A 1 104 ? 20.783 8.753 -13.310 1.00 92.75 104 THR A O 1
ATOM 871 N N . TYR A 1 105 ? 21.910 10.601 -12.767 1.00 91.81 105 TYR A N 1
ATOM 872 C CA . TYR A 1 105 ? 20.797 11.158 -11.986 1.00 91.81 105 TYR A CA 1
ATOM 873 C C . TYR A 1 105 ? 19.486 11.232 -12.796 1.00 91.81 105 TYR A C 1
ATOM 875 O O . TYR A 1 105 ? 18.400 10.989 -12.268 1.00 91.81 105 TYR A O 1
ATOM 883 N N . LYS A 1 106 ? 19.583 11.517 -14.103 1.00 93.25 106 LYS A N 1
ATOM 884 C CA . LYS A 1 106 ? 18.432 11.526 -15.012 1.00 93.25 106 LYS A CA 1
ATOM 885 C C . LYS A 1 106 ? 17.836 10.126 -15.175 1.00 93.25 106 LYS A C 1
ATOM 887 O O . LYS A 1 106 ? 16.615 10.007 -15.108 1.00 93.25 106 LYS A O 1
ATOM 892 N N . THR A 1 107 ? 18.673 9.098 -15.334 1.00 91.81 107 THR A N 1
ATOM 893 C CA . THR A 1 107 ? 18.259 7.686 -15.410 1.00 91.81 107 THR A CA 1
ATOM 894 C C . THR A 1 107 ? 17.418 7.316 -14.189 1.00 91.81 107 THR A C 1
ATOM 896 O O . THR A 1 107 ? 16.266 6.914 -14.338 1.00 91.81 107 THR A O 1
ATOM 899 N N . TRP A 1 108 ? 17.928 7.579 -12.981 1.00 92.25 108 TRP A N 1
ATOM 900 C CA . TRP A 1 108 ? 17.216 7.326 -11.723 1.00 92.25 108 TRP A CA 1
ATOM 901 C C . TRP A 1 108 ? 15.897 8.093 -11.618 1.00 92.25 108 TRP A C 1
ATOM 903 O O . TRP A 1 108 ? 14.876 7.525 -11.234 1.00 92.25 108 TRP A O 1
ATOM 913 N N . ARG A 1 109 ? 15.884 9.374 -12.004 1.00 92.69 109 ARG A N 1
ATOM 914 C CA . ARG A 1 109 ? 14.671 10.200 -11.958 1.00 92.69 109 ARG A CA 1
ATOM 915 C C . ARG A 1 109 ? 13.600 9.733 -12.945 1.00 92.69 109 ARG A C 1
ATOM 917 O O . ARG A 1 109 ? 12.417 9.801 -12.628 1.00 92.69 109 ARG A O 1
ATOM 924 N N . MET A 1 110 ? 13.989 9.266 -14.130 1.00 93.19 110 MET A N 1
ATOM 925 C CA . MET A 1 110 ? 13.045 8.710 -15.103 1.00 93.19 110 MET A CA 1
ATOM 926 C C . MET A 1 110 ? 12.531 7.334 -14.667 1.00 93.19 110 MET A C 1
ATOM 928 O O . MET A 1 110 ? 11.344 7.057 -14.832 1.00 93.19 110 MET A O 1
ATOM 932 N N . LEU A 1 111 ? 13.394 6.514 -14.058 1.00 93.69 111 LEU A N 1
ATOM 933 C CA . LEU A 1 111 ? 13.072 5.159 -13.610 1.00 93.69 111 LEU A CA 1
ATOM 934 C C . LEU A 1 111 ? 11.928 5.128 -12.592 1.00 93.69 111 LEU A C 1
ATOM 936 O O . LEU A 1 111 ? 11.112 4.214 -12.629 1.00 93.69 111 LEU A O 1
ATOM 940 N N . GLN A 1 112 ? 11.825 6.147 -11.732 1.00 92.88 112 GLN A N 1
ATOM 941 C CA . GLN A 1 112 ? 10.786 6.250 -10.697 1.00 92.88 112 GLN A CA 1
ATOM 942 C C . GLN A 1 112 ? 9.350 6.123 -11.236 1.00 92.88 112 GLN A C 1
ATOM 944 O O . GLN A 1 112 ? 8.467 5.698 -10.500 1.00 92.88 112 GLN A O 1
ATOM 949 N N . ARG A 1 113 ? 9.104 6.456 -12.511 1.00 92.00 113 ARG A N 1
ATOM 950 C CA . ARG A 1 113 ? 7.780 6.340 -13.154 1.00 92.00 113 ARG A CA 1
ATOM 951 C C . ARG A 1 113 ? 7.389 4.897 -13.491 1.00 92.00 113 ARG A C 1
ATOM 953 O O . ARG A 1 113 ? 6.220 4.643 -13.755 1.00 92.00 113 ARG A O 1
ATOM 960 N N . TYR A 1 114 ? 8.359 3.985 -13.506 1.00 94.81 114 TYR A N 1
ATOM 961 C CA . TYR A 1 114 ? 8.200 2.575 -13.873 1.00 94.81 114 TYR A CA 1
ATOM 962 C C . TYR A 1 114 ? 8.394 1.649 -12.667 1.00 94.81 114 TYR A C 1
ATOM 964 O O . TYR A 1 114 ? 8.720 0.475 -12.825 1.00 94.81 114 TYR A O 1
ATOM 972 N N . VAL A 1 115 ? 8.238 2.190 -11.457 1.00 94.25 115 VAL A N 1
ATOM 973 C CA . VAL A 1 115 ? 8.326 1.441 -10.206 1.00 94.25 115 VAL A CA 1
ATOM 974 C C . VAL A 1 115 ? 6.922 1.120 -9.715 1.00 94.25 115 VAL A C 1
ATOM 976 O O . VAL A 1 115 ? 6.076 2.005 -9.604 1.00 94.25 115 VAL A O 1
ATOM 979 N N . VAL A 1 116 ? 6.705 -0.145 -9.377 1.00 93.06 116 VAL A N 1
ATOM 980 C CA . VAL A 1 116 ? 5.536 -0.612 -8.634 1.00 93.06 116 VAL A CA 1
ATOM 981 C C . VAL A 1 116 ? 5.971 -1.062 -7.247 1.00 93.06 116 VAL A C 1
ATOM 983 O O . VAL A 1 116 ? 7.066 -1.597 -7.064 1.00 93.06 116 VAL A O 1
ATOM 986 N N . THR A 1 117 ? 5.106 -0.841 -6.267 1.00 91.69 117 THR A N 1
ATOM 987 C CA . THR A 1 117 ? 5.352 -1.235 -4.882 1.00 91.69 117 THR A CA 1
ATOM 988 C C . THR A 1 117 ? 4.586 -2.514 -4.592 1.00 91.69 117 THR A C 1
ATOM 990 O O . THR A 1 117 ? 3.365 -2.542 -4.735 1.00 91.69 117 THR A O 1
ATOM 993 N N . LEU A 1 118 ? 5.295 -3.560 -4.177 1.00 90.31 118 LEU A N 1
ATOM 994 C CA . LEU A 1 118 ? 4.720 -4.857 -3.816 1.00 90.31 118 LEU A CA 1
ATOM 995 C C . LEU A 1 118 ? 5.013 -5.171 -2.355 1.00 90.31 118 LEU A C 1
ATOM 997 O O . LEU A 1 118 ? 5.918 -4.581 -1.763 1.00 90.31 118 LEU A O 1
ATOM 1001 N N . TYR A 1 119 ? 4.265 -6.096 -1.756 1.00 88.81 119 TYR A N 1
ATOM 1002 C CA . TYR A 1 119 ? 4.633 -6.596 -0.438 1.00 88.81 119 TYR A CA 1
ATOM 1003 C C . TYR A 1 119 ? 5.945 -7.382 -0.527 1.00 88.81 119 TYR A C 1
ATOM 1005 O O . TYR A 1 119 ? 6.179 -8.141 -1.464 1.00 88.81 119 TYR A O 1
ATOM 1013 N N . ARG A 1 120 ? 6.803 -7.260 0.483 1.00 89.94 120 ARG A N 1
ATOM 1014 C CA . ARG A 1 120 ? 8.087 -7.958 0.572 1.00 89.94 120 ARG A CA 1
ATOM 1015 C C . ARG A 1 120 ? 7.936 -9.469 0.396 1.00 89.94 120 ARG A C 1
ATOM 1017 O O . ARG A 1 120 ? 8.719 -10.081 -0.320 1.00 89.94 120 ARG A O 1
ATOM 1024 N N . SER A 1 121 ? 6.894 -10.064 0.976 1.00 87.69 121 SER A N 1
ATOM 1025 C CA . SER A 1 121 ? 6.589 -11.489 0.794 1.00 87.69 121 SER A CA 1
ATOM 1026 C C . SER A 1 121 ? 6.322 -11.864 -0.668 1.00 87.69 121 SER A C 1
ATOM 1028 O O . SER A 1 121 ? 6.689 -12.954 -1.100 1.00 87.69 121 SER A O 1
ATOM 1030 N N . GLU A 1 122 ? 5.700 -10.963 -1.431 1.00 90.44 122 GLU A N 1
ATOM 1031 C CA . GLU A 1 122 ? 5.430 -11.143 -2.859 1.00 90.44 122 GLU A CA 1
ATOM 1032 C C . GLU A 1 122 ? 6.713 -10.997 -3.668 1.00 90.44 122 GLU A C 1
ATOM 1034 O O . GLU A 1 122 ? 7.004 -11.850 -4.497 1.00 90.44 122 GLU A O 1
ATOM 1039 N N . VAL A 1 123 ? 7.533 -9.984 -3.378 1.00 92.56 123 VAL A N 1
ATOM 1040 C CA . VAL A 1 123 ? 8.852 -9.808 -4.008 1.00 92.56 123 VAL A CA 1
ATOM 1041 C C . VAL A 1 123 ? 9.738 -11.034 -3.772 1.00 92.56 123 VAL A C 1
ATOM 1043 O O . VAL A 1 123 ? 10.321 -11.567 -4.714 1.00 92.56 123 VAL A O 1
ATOM 1046 N N . GLU A 1 124 ? 9.782 -11.559 -2.547 1.00 91.88 124 GLU A N 1
ATOM 1047 C CA . GLU A 1 124 ? 10.520 -12.783 -2.215 1.00 91.88 124 GLU A CA 1
ATOM 1048 C C . GLU A 1 124 ? 9.971 -14.025 -2.941 1.00 91.88 124 GLU A C 1
ATOM 1050 O O . GLU A 1 124 ? 10.724 -14.949 -3.262 1.00 91.88 124 GLU A O 1
ATOM 1055 N N . GLN A 1 125 ? 8.665 -14.092 -3.206 1.00 91.06 125 GLN A N 1
ATOM 1056 C CA . GLN A 1 125 ? 8.066 -15.156 -4.015 1.00 91.06 125 GLN A CA 1
ATOM 1057 C C . GLN A 1 125 ? 8.432 -15.004 -5.496 1.00 91.06 125 GLN A C 1
ATOM 1059 O O . GLN A 1 125 ? 8.932 -15.953 -6.096 1.00 91.06 125 GLN A O 1
ATOM 1064 N N . LEU A 1 126 ? 8.253 -13.810 -6.063 1.00 92.62 126 LEU A N 1
ATOM 1065 C CA . LEU A 1 126 ? 8.573 -13.490 -7.453 1.00 92.62 126 LEU A CA 1
ATOM 1066 C C . LEU A 1 126 ? 10.052 -13.742 -7.770 1.00 92.62 126 LEU A C 1
ATOM 1068 O O . LEU A 1 126 ? 10.367 -14.300 -8.820 1.00 92.62 126 LEU A O 1
ATOM 1072 N N . ALA A 1 127 ? 10.952 -13.377 -6.852 1.00 93.81 127 ALA A N 1
ATOM 1073 C CA . ALA A 1 127 ? 12.385 -13.608 -6.998 1.00 93.81 127 ALA A CA 1
ATOM 1074 C C . ALA A 1 127 ? 12.719 -15.106 -6.994 1.00 93.81 127 ALA A C 1
ATOM 1076 O O . ALA A 1 127 ? 13.510 -15.565 -7.815 1.00 93.81 127 ALA A O 1
ATOM 1077 N N . ARG A 1 128 ? 12.087 -15.895 -6.111 1.00 92.69 128 ARG A N 1
ATOM 1078 C CA . ARG A 1 128 ? 12.261 -17.360 -6.076 1.00 92.69 128 ARG A CA 1
ATOM 1079 C C . ARG A 1 128 ? 11.730 -18.047 -7.332 1.00 92.69 128 ARG A C 1
ATOM 1081 O O . ARG A 1 128 ? 12.316 -19.034 -7.765 1.00 92.69 128 ARG A O 1
ATOM 1088 N N . SER A 1 129 ? 10.649 -17.530 -7.909 1.00 89.56 129 SER A N 1
ATOM 1089 C CA . SER A 1 129 ? 10.056 -18.031 -9.154 1.00 89.56 129 SER A CA 1
ATOM 1090 C C . SER A 1 129 ? 10.772 -17.542 -10.420 1.00 89.56 129 SER A C 1
ATOM 1092 O O . SER A 1 129 ? 10.434 -17.995 -11.508 1.00 89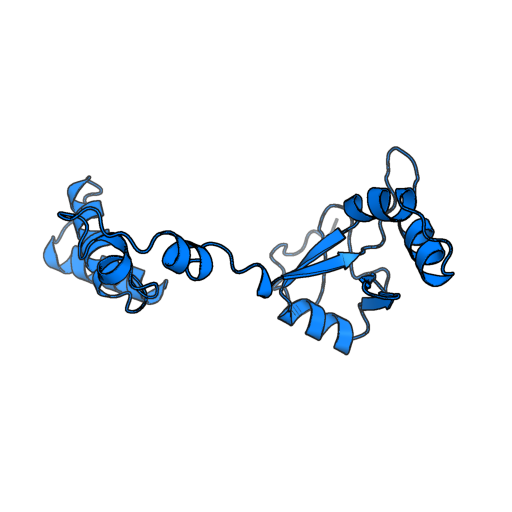.56 129 SER A O 1
ATOM 1094 N N . GLY A 1 130 ? 11.750 -16.636 -10.300 1.00 91.62 130 GLY A N 1
ATOM 1095 C CA . GLY A 1 130 ? 12.491 -16.080 -11.437 1.00 91.62 130 GLY A CA 1
ATOM 1096 C C . GLY A 1 130 ? 11.710 -15.055 -12.267 1.00 91.62 130 GLY A C 1
ATOM 1097 O O . GLY A 1 130 ? 12.118 -14.734 -13.378 1.00 91.62 130 GLY A O 1
ATOM 1098 N N . TYR A 1 131 ? 10.594 -14.531 -11.754 1.00 93.06 131 TYR A N 1
ATOM 1099 C CA . TYR A 1 131 ? 9.802 -13.501 -12.440 1.00 93.06 131 TYR A CA 1
ATOM 1100 C C . TYR A 1 131 ? 10.416 -12.106 -12.324 1.00 93.06 131 TYR A C 1
ATOM 1102 O O . TYR A 1 131 ? 10.186 -11.249 -13.179 1.00 93.06 131 TYR A O 1
ATOM 1110 N N . ILE A 1 132 ? 11.221 -11.896 -11.285 1.00 96.31 132 ILE A N 1
ATOM 1111 C CA . ILE A 1 132 ? 12.057 -10.713 -11.108 1.00 96.31 132 ILE A CA 1
ATOM 1112 C C . ILE A 1 132 ? 13.498 -11.137 -10.842 1.00 96.31 132 ILE A C 1
ATOM 1114 O O . ILE A 1 132 ? 13.758 -12.203 -10.283 1.00 96.31 132 ILE A O 1
ATOM 1118 N N . GLU A 1 133 ? 14.431 -10.265 -11.186 1.00 95.94 133 GLU A N 1
ATOM 1119 C CA . GLU A 1 133 ? 15.859 -10.436 -10.961 1.00 95.94 133 GLU A CA 1
ATOM 1120 C C . GLU A 1 133 ? 16.481 -9.190 -10.320 1.00 95.94 133 GLU A C 1
ATOM 1122 O O . GLU A 1 133 ? 15.876 -8.114 -10.255 1.00 95.94 133 GLU A O 1
ATOM 1127 N N . ARG A 1 134 ? 17.712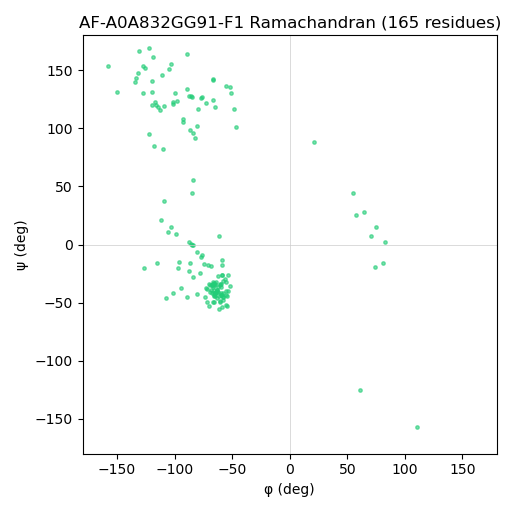 -9.339 -9.821 1.00 94.75 134 ARG A N 1
ATOM 1128 C CA . ARG A 1 134 ? 18.491 -8.225 -9.277 1.00 94.75 134 ARG A CA 1
ATOM 1129 C C . ARG A 1 134 ? 19.250 -7.508 -10.387 1.00 94.75 134 ARG A C 1
ATOM 1131 O O . ARG A 1 134 ? 20.047 -8.118 -11.090 1.00 94.75 134 ARG A O 1
ATOM 1138 N N . CYS A 1 135 ? 19.086 -6.190 -10.458 1.00 91.62 135 CYS A N 1
ATOM 1139 C CA . CYS A 1 135 ? 19.918 -5.298 -11.263 1.00 91.62 135 CYS A CA 1
ATOM 1140 C C . CYS A 1 135 ? 20.534 -4.243 -10.335 1.00 91.62 135 CYS A C 1
ATOM 1142 O O . CYS A 1 135 ? 19.887 -3.260 -9.969 1.00 91.62 135 CYS A O 1
ATOM 1144 N N . GLY A 1 136 ? 21.765 -4.483 -9.874 1.00 85.75 136 GLY A N 1
ATOM 1145 C CA . GLY A 1 136 ? 22.373 -3.682 -8.809 1.00 85.75 136 GLY A CA 1
ATOM 1146 C C . GLY A 1 136 ? 21.562 -3.765 -7.508 1.00 85.75 136 GLY A C 1
ATOM 1147 O O . GLY A 1 136 ? 21.280 -4.853 -7.004 1.00 85.75 136 GLY A O 1
ATOM 1148 N N . SER A 1 137 ? 21.161 -2.615 -6.963 1.00 86.56 137 SER A N 1
ATOM 1149 C CA . SER A 1 137 ? 20.329 -2.525 -5.753 1.00 86.56 137 SER A CA 1
ATOM 1150 C C . SER A 1 137 ? 18.821 -2.657 -6.011 1.00 86.56 137 SER A C 1
ATOM 1152 O O . SER A 1 137 ? 18.048 -2.639 -5.053 1.00 86.56 137 SER A O 1
ATOM 1154 N N . LEU A 1 138 ? 18.394 -2.836 -7.265 1.00 92.38 138 LEU A N 1
ATOM 1155 C CA . LEU A 1 138 ? 16.987 -2.856 -7.665 1.00 92.38 138 LEU A CA 1
ATOM 1156 C C . LEU A 1 138 ? 16.470 -4.263 -7.957 1.00 92.38 138 LEU A C 1
ATOM 1158 O O . LEU A 1 138 ? 17.216 -5.125 -8.428 1.00 92.38 138 LEU A O 1
ATOM 1162 N N . TRP A 1 139 ? 15.170 -4.450 -7.744 1.00 96.38 139 TRP A N 1
ATOM 1163 C CA . TRP A 1 139 ? 14.404 -5.547 -8.326 1.00 96.38 139 TRP A CA 1
ATOM 1164 C C . TRP A 1 139 ? 13.838 -5.125 -9.673 1.00 96.38 139 TRP A C 1
ATOM 1166 O O . TRP A 1 139 ? 13.275 -4.037 -9.793 1.00 96.38 139 TRP A O 1
ATOM 1176 N N . VAL A 1 140 ? 13.976 -5.984 -10.677 1.00 96.31 140 VAL A N 1
ATOM 1177 C CA . VAL A 1 140 ? 13.523 -5.710 -12.039 1.00 96.31 140 VAL A CA 1
ATOM 1178 C C . VAL A 1 140 ? 12.785 -6.920 -12.584 1.00 96.31 140 VAL A C 1
ATOM 1180 O O . VAL A 1 140 ? 13.201 -8.050 -12.359 1.00 96.31 140 VAL A O 1
ATOM 1183 N N . GLN A 1 141 ? 11.697 -6.684 -13.306 1.00 95.62 141 GLN A N 1
ATOM 1184 C CA . GLN A 1 141 ? 10.994 -7.703 -14.079 1.00 95.62 141 GLN A CA 1
ATOM 1185 C C . GLN A 1 141 ? 11.947 -8.467 -15.013 1.00 95.62 141 GLN A C 1
ATOM 1187 O O . GLN A 1 141 ? 12.786 -7.861 -15.677 1.00 95.62 141 GLN A O 1
ATOM 1192 N N . ALA A 1 142 ? 11.803 -9.793 -15.052 1.00 94.62 142 ALA A N 1
ATOM 1193 C CA . ALA A 1 142 ? 12.631 -10.698 -15.853 1.00 94.62 142 ALA A CA 1
ATOM 1194 C C . ALA A 1 142 ? 11.843 -11.425 -16.961 1.00 94.62 142 ALA A C 1
ATOM 1196 O O . ALA A 1 142 ? 12.440 -11.967 -17.890 1.00 94.62 142 ALA A O 1
ATOM 1197 N N . ILE A 1 143 ? 10.508 -11.428 -16.882 1.00 91.44 143 ILE A N 1
ATOM 1198 C CA . ILE A 1 143 ? 9.615 -12.054 -17.867 1.00 91.44 143 ILE A CA 1
ATOM 1199 C C . ILE A 1 143 ? 8.584 -11.053 -18.381 1.00 91.44 143 ILE A C 1
ATOM 1201 O O . ILE A 1 143 ? 8.190 -10.144 -17.659 1.00 91.44 143 ILE A O 1
ATOM 1205 N N . GLU A 1 144 ? 8.094 -11.229 -19.603 1.00 87.38 144 GLU A N 1
ATOM 1206 C CA . GLU A 1 144 ? 7.142 -10.297 -20.221 1.00 87.38 144 GLU A CA 1
ATOM 1207 C C . GLU A 1 144 ? 5.768 -10.309 -19.532 1.00 87.38 144 GLU A C 1
ATOM 1209 O O . GLU A 1 144 ? 5.147 -9.266 -19.364 1.00 87.38 144 GLU A O 1
ATOM 1214 N N . GLN A 1 145 ? 5.330 -11.474 -19.054 1.00 86.50 145 GLN A N 1
ATOM 1215 C CA . GLN A 1 145 ? 3.976 -11.697 -18.540 1.00 86.50 145 GLN A CA 1
ATOM 1216 C C . GLN A 1 145 ? 3.741 -11.135 -17.129 1.00 86.50 145 GLN A C 1
ATOM 1218 O O . GLN A 1 145 ? 2.599 -11.100 -16.680 1.00 86.50 145 GLN A O 1
ATOM 1223 N N . LEU A 1 146 ? 4.792 -10.704 -16.420 1.00 89.00 146 LEU A N 1
ATOM 1224 C CA . LEU A 1 146 ? 4.659 -10.247 -15.035 1.00 89.00 146 LEU A CA 1
ATOM 1225 C C . LEU A 1 146 ? 3.861 -8.946 -14.927 1.00 89.00 146 LEU A C 1
ATOM 1227 O O . LEU A 1 146 ? 3.070 -8.816 -14.004 1.00 89.00 146 LEU A O 1
ATOM 1231 N N . TYR A 1 147 ? 4.075 -7.971 -15.810 1.00 91.12 147 TYR A N 1
ATOM 1232 C CA . TYR A 1 147 ? 3.365 -6.690 -15.765 1.00 91.12 147 TYR A CA 1
ATOM 1233 C C . TYR A 1 147 ? 2.522 -6.503 -17.018 1.00 91.12 147 TYR A C 1
ATOM 1235 O O . TYR A 1 147 ? 3.045 -6.483 -18.130 1.00 91.12 147 TYR A O 1
ATOM 1243 N N . VAL A 1 148 ? 1.221 -6.304 -16.823 1.00 89.50 148 VAL A N 1
ATOM 1244 C CA . VAL A 1 148 ? 0.271 -6.049 -17.903 1.00 89.50 148 VAL A CA 1
ATOM 1245 C C . VAL A 1 148 ? -0.185 -4.587 -17.833 1.00 89.50 148 VAL A C 1
ATOM 1247 O O . VAL A 1 148 ? -0.781 -4.184 -16.827 1.00 89.50 148 VAL A O 1
ATOM 1250 N N . PRO A 1 149 ? 0.057 -3.770 -18.877 1.00 86.38 149 PRO A N 1
ATOM 1251 C CA . PRO A 1 149 ? -0.426 -2.393 -18.941 1.00 86.38 149 PRO A CA 1
ATOM 1252 C C . PRO A 1 149 ? -1.929 -2.286 -18.656 1.00 86.38 149 PRO A C 1
ATOM 1254 O O . PRO A 1 149 ? -2.734 -3.010 -19.232 1.00 86.38 149 PRO A O 1
ATOM 1257 N N . GLY A 1 150 ? -2.312 -1.377 -17.758 1.00 85.88 150 GLY A N 1
ATOM 1258 C CA . GLY A 1 150 ? -3.711 -1.166 -17.362 1.00 85.88 150 GLY A CA 1
ATOM 1259 C C . GLY A 1 150 ? -4.258 -2.151 -16.322 1.00 85.88 150 GLY A C 1
ATOM 1260 O O . GLY A 1 150 ? -5.262 -1.833 -15.693 1.00 85.88 150 GLY A O 1
ATOM 1261 N N . VAL A 1 151 ? -3.589 -3.286 -16.085 1.00 87.50 151 VAL A N 1
ATOM 1262 C CA . VAL A 1 151 ? -3.986 -4.275 -15.063 1.00 87.50 151 VAL A CA 1
ATOM 1263 C C . VAL A 1 151 ? -3.026 -4.252 -13.871 1.00 87.50 151 VAL A C 1
ATOM 1265 O O . VAL A 1 151 ? -3.463 -4.198 -12.725 1.00 87.50 151 VAL A O 1
ATOM 1268 N N . GLY A 1 152 ? -1.716 -4.241 -14.128 1.00 88.50 152 GLY A N 1
ATOM 1269 C CA . GLY A 1 152 ? -0.670 -4.269 -13.107 1.00 88.50 152 GLY A CA 1
ATOM 1270 C C . GLY A 1 152 ? 0.109 -5.584 -13.078 1.00 88.50 152 GLY A C 1
ATOM 1271 O O . GLY A 1 152 ? 0.186 -6.299 -14.076 1.00 88.50 152 GLY A O 1
ATOM 1272 N N . VAL A 1 153 ? 0.719 -5.887 -11.931 1.00 88.94 153 VAL A N 1
ATOM 1273 C CA . VAL A 1 153 ? 1.548 -7.087 -11.743 1.00 88.94 153 VAL A CA 1
ATOM 1274 C C . VAL A 1 153 ? 0.670 -8.334 -11.582 1.00 88.94 153 VAL A C 1
ATOM 1276 O O . VAL A 1 153 ? -0.224 -8.341 -10.743 1.00 88.94 153 VAL A O 1
ATOM 1279 N N . GLN A 1 154 ? 0.920 -9.374 -12.379 1.00 85.62 154 GLN A N 1
ATOM 1280 C CA . GLN A 1 154 ? 0.180 -10.635 -12.423 1.00 85.62 154 GLN A CA 1
ATOM 1281 C C . GLN A 1 154 ? 1.087 -11.802 -12.011 1.00 85.62 154 GLN A C 1
ATOM 1283 O O . GLN A 1 154 ? 2.110 -12.059 -12.643 1.00 85.62 154 GLN A O 1
ATOM 1288 N N . PHE A 1 155 ? 0.721 -12.520 -10.951 1.00 76.12 155 PHE A N 1
ATOM 1289 C CA . PHE A 1 155 ? 1.349 -13.786 -10.567 1.00 76.12 155 PHE A CA 1
ATOM 1290 C C . PHE A 1 155 ? 0.389 -14.605 -9.701 1.00 76.12 155 PHE A C 1
ATOM 1292 O O . PHE A 1 155 ? -0.431 -14.036 -8.980 1.00 76.12 155 PHE A O 1
ATOM 1299 N N . ASP A 1 156 ? 0.542 -15.932 -9.723 1.00 64.56 156 ASP A N 1
ATOM 1300 C CA . ASP A 1 156 ? -0.364 -16.929 -9.114 1.00 64.56 156 ASP A CA 1
ATOM 1301 C C . ASP A 1 156 ? -0.540 -16.834 -7.577 1.00 64.56 156 ASP A C 1
ATOM 1303 O O . ASP A 1 156 ? -1.158 -17.700 -6.960 1.00 64.56 156 ASP A O 1
ATOM 1307 N N . GLY A 1 157 ? 0.003 -15.798 -6.929 1.00 56.50 157 GLY A N 1
ATOM 1308 C CA . GLY A 1 157 ? -0.211 -15.481 -5.514 1.00 56.50 157 GLY A CA 1
ATOM 1309 C C . GLY A 1 157 ? -1.290 -14.423 -5.255 1.00 56.50 157 GLY A C 1
ATOM 1310 O O . GLY A 1 157 ? -1.832 -14.373 -4.151 1.00 56.50 157 GLY A O 1
ATOM 1311 N N . GLN A 1 158 ? -1.639 -13.603 -6.250 1.00 53.72 158 GLN A N 1
ATOM 1312 C CA . GLN A 1 158 ? -2.751 -12.664 -6.140 1.00 53.72 158 GLN A CA 1
ATOM 1313 C C . GLN A 1 158 ? -4.001 -13.349 -6.675 1.00 53.72 158 GLN A C 1
ATOM 1315 O O . GLN A 1 158 ? -4.126 -13.582 -7.874 1.00 53.72 158 GLN A O 1
ATOM 1320 N N . GLY A 1 159 ? -4.923 -13.710 -5.777 1.00 43.16 159 GLY A N 1
ATOM 1321 C CA . GLY A 1 159 ? -6.244 -14.179 -6.179 1.00 43.16 159 GLY A CA 1
ATOM 1322 C C . GLY A 1 159 ? -6.812 -13.210 -7.210 1.00 43.16 159 GLY A C 1
ATOM 1323 O O . GLY A 1 159 ? -6.978 -12.031 -6.911 1.00 43.16 159 GLY A O 1
ATOM 1324 N N . SER A 1 160 ? -7.025 -13.706 -8.427 1.00 37.12 160 SER A N 1
ATOM 1325 C CA . SER A 1 160 ? -7.614 -12.979 -9.546 1.00 37.12 160 SER A CA 1
ATOM 1326 C C . SER A 1 160 ? -8.866 -12.227 -9.080 1.00 37.12 160 SER A C 1
ATOM 1328 O O . SER A 1 160 ? -9.935 -12.817 -8.936 1.00 37.12 160 SER A O 1
ATOM 1330 N N . 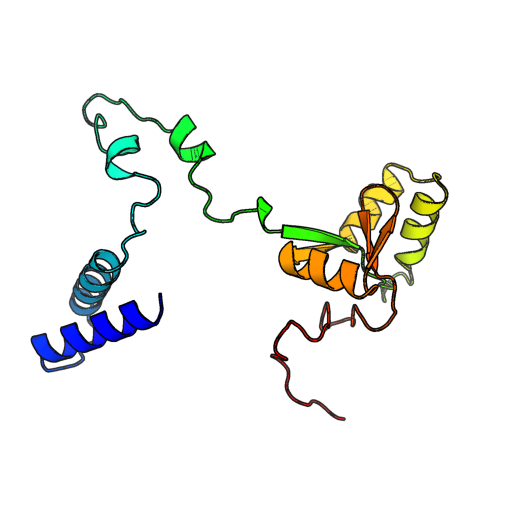TRP A 1 161 ? -8.748 -10.918 -8.844 1.00 41.81 161 TRP A N 1
ATOM 1331 C CA . TRP A 1 161 ? -9.905 -10.041 -8.623 1.00 41.81 161 TRP A CA 1
ATOM 1332 C C . TRP A 1 161 ? -10.637 -9.719 -9.932 1.00 41.81 161 TRP A C 1
ATOM 1334 O O . TRP A 1 161 ? -11.736 -9.170 -9.901 1.00 41.81 161 TRP A O 1
ATOM 1344 N N . PHE A 1 162 ? -10.063 -10.098 -11.076 1.00 38.94 162 PHE A N 1
ATOM 1345 C CA . PHE A 1 162 ? -10.652 -9.925 -12.397 1.00 38.94 162 PHE A CA 1
ATOM 1346 C C . PHE A 1 162 ? -10.876 -11.297 -13.023 1.00 38.94 162 PHE A C 1
ATOM 1348 O O . PHE A 1 162 ? -10.039 -11.806 -13.760 1.00 38.94 162 PHE A O 1
ATOM 1355 N N . GLY A 1 163 ? -12.014 -11.905 -12.682 1.00 31.83 163 GLY A N 1
ATOM 1356 C CA . GLY A 1 163 ? -12.524 -13.041 -13.436 1.00 31.83 163 GLY A CA 1
ATOM 1357 C C . GLY A 1 163 ? -12.666 -12.676 -14.914 1.00 31.83 163 GLY A C 1
ATOM 1358 O O . GLY A 1 163 ? -13.114 -11.577 -15.234 1.00 31.83 163 GLY A O 1
ATOM 1359 N N . ASP A 1 164 ? -12.240 -13.602 -15.769 1.00 36.12 164 ASP A N 1
ATOM 1360 C CA . ASP A 1 164 ? -12.631 -13.794 -17.164 1.00 36.12 164 ASP A CA 1
ATOM 1361 C C . ASP A 1 164 ? -13.239 -12.573 -17.874 1.00 36.12 164 ASP A C 1
ATOM 1363 O O . ASP A 1 164 ? -14.456 -12.433 -17.983 1.00 36.12 164 ASP A O 1
ATOM 1367 N N . PHE A 1 165 ? -12.386 -11.746 -18.476 1.00 32.09 165 PHE A N 1
ATOM 1368 C CA . PHE A 1 165 ? -12.771 -11.029 -19.689 1.00 32.09 165 PHE A CA 1
ATOM 1369 C C . PHE A 1 165 ? -11.985 -11.605 -20.861 1.00 32.09 165 PHE A C 1
ATOM 1371 O O . PHE A 1 165 ? -10.950 -11.088 -21.274 1.00 32.09 165 PHE A O 1
ATOM 1378 N N . VAL A 1 166 ? -12.506 -12.719 -21.373 1.00 31.11 166 VAL A N 1
ATOM 1379 C CA . VAL A 1 166 ? -12.300 -13.125 -22.762 1.00 31.11 166 VAL A CA 1
ATOM 1380 C C . VAL A 1 166 ? -13.135 -12.175 -23.623 1.00 31.11 166 VAL A C 1
ATOM 1382 O O . VAL A 1 166 ? -14.351 -12.094 -23.442 1.00 31.11 166 VAL A O 1
ATOM 1385 N N . VAL A 1 167 ? -12.486 -11.466 -24.546 1.00 32.78 167 VAL A N 1
ATOM 1386 C CA . VAL A 1 167 ? -13.119 -10.942 -25.765 1.00 32.78 167 VAL A CA 1
ATOM 1387 C C . VAL A 1 167 ? -12.446 -11.616 -26.944 1.00 32.78 167 VAL A C 1
ATOM 1389 O O . VAL A 1 167 ? -11.195 -11.637 -26.952 1.00 32.78 167 VAL A O 1
#